Protein AF-A0A7Z9G2A1-F1 (afdb_monomer)

Sequence (64 aa):
MVHQPHLRAAVGKTSRVLVPFPPEWCWMDAGTESPWYPGTAVYRQSMLGDWAESIQRLKKRFEN

Structure (mmCIF, N/CA/C/O backbone):
data_AF-A0A7Z9G2A1-F1
#
_entry.id   AF-A0A7Z9G2A1-F1
#
loop_
_atom_site.group_PDB
_atom_site.id
_atom_site.type_symbol
_atom_site.label_atom_id
_atom_site.label_alt_id
_atom_site.label_comp_id
_atom_site.label_asym_id
_atom_site.label_entity_id
_atom_site.label_seq_id
_atom_site.pdbx_PDB_ins_code
_atom_site.Cartn_x
_atom_site.Cartn_y
_atom_site.Cartn_z
_atom_site.occupancy
_atom_site.B_iso_or_equiv
_atom_site.auth_seq_id
_atom_site.auth_comp_id
_atom_site.auth_asym_id
_atom_site.auth_atom_id
_atom_site.pdbx_PDB_model_num
ATOM 1 N N . MET A 1 1 ? -8.002 -3.587 -15.191 1.00 38.19 1 MET A N 1
ATOM 2 C CA . MET A 1 1 ? -9.323 -3.380 -14.557 1.00 38.19 1 MET A CA 1
ATOM 3 C C . MET A 1 1 ? -9.247 -3.942 -13.141 1.00 38.19 1 MET A C 1
ATOM 5 O O . MET A 1 1 ? -9.394 -5.142 -12.964 1.00 38.19 1 MET A O 1
ATOM 9 N N . VAL A 1 2 ? -8.901 -3.117 -12.148 1.00 40.50 2 VAL A N 1
ATOM 10 C CA . VAL A 1 2 ? -8.802 -3.539 -10.738 1.00 40.50 2 VAL A CA 1
ATOM 11 C C . VAL A 1 2 ? -9.778 -2.679 -9.939 1.00 40.50 2 VAL A C 1
ATOM 13 O O . VAL A 1 2 ? -9.540 -1.498 -9.726 1.00 40.50 2 VAL A O 1
ATOM 16 N N . HIS A 1 3 ? -10.921 -3.259 -9.569 1.00 46.38 3 HIS A N 1
ATOM 17 C CA . HIS A 1 3 ? -12.079 -2.529 -9.033 1.00 46.38 3 HIS A CA 1
ATOM 18 C C . HIS A 1 3 ? -12.143 -2.400 -7.501 1.00 46.38 3 HIS A C 1
ATOM 20 O O . HIS A 1 3 ? -13.077 -1.786 -6.998 1.00 46.38 3 HIS A O 1
ATOM 26 N N . GLN A 1 4 ? -11.205 -2.950 -6.727 1.00 52.34 4 GLN A N 1
ATOM 27 C CA . GLN A 1 4 ? -11.465 -3.203 -5.298 1.00 52.34 4 GLN A CA 1
ATOM 28 C C . GLN A 1 4 ? -10.720 -2.360 -4.230 1.00 52.34 4 GLN A C 1
ATOM 30 O O . GLN A 1 4 ? -10.631 -2.822 -3.092 1.00 52.34 4 GLN A O 1
ATOM 35 N N . PRO A 1 5 ? -10.261 -1.114 -4.476 1.00 50.47 5 PRO A N 1
ATOM 36 C CA . PRO A 1 5 ? -10.015 -0.165 -3.379 1.00 50.47 5 PRO A CA 1
ATOM 37 C C . PRO A 1 5 ? -11.299 0.524 -2.881 1.00 50.47 5 PRO A C 1
ATOM 39 O O . PRO A 1 5 ? -11.449 0.781 -1.686 1.00 50.47 5 PRO A O 1
ATOM 42 N N . HIS A 1 6 ? -12.247 0.799 -3.785 1.00 55.69 6 HIS A N 1
ATOM 43 C CA . HIS A 1 6 ? -13.375 1.701 -3.517 1.00 55.69 6 HIS A CA 1
ATOM 44 C C . HIS A 1 6 ? -14.348 1.172 -2.453 1.00 55.69 6 HIS A C 1
ATOM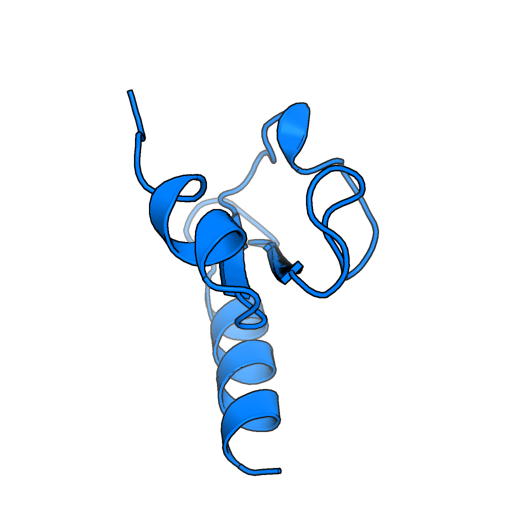 46 O O . HIS A 1 6 ? -14.851 1.945 -1.639 1.00 55.69 6 HIS A O 1
ATOM 52 N N . LEU A 1 7 ? -14.575 -0.147 -2.402 1.00 47.69 7 LEU A N 1
ATOM 53 C CA . LEU A 1 7 ? -15.563 -0.734 -1.492 1.00 47.69 7 LEU A CA 1
ATOM 54 C C . LEU A 1 7 ? -15.129 -0.697 -0.015 1.00 47.69 7 LEU A C 1
ATOM 56 O O . LEU A 1 7 ? -15.975 -0.599 0.869 1.00 47.69 7 LEU A O 1
ATOM 60 N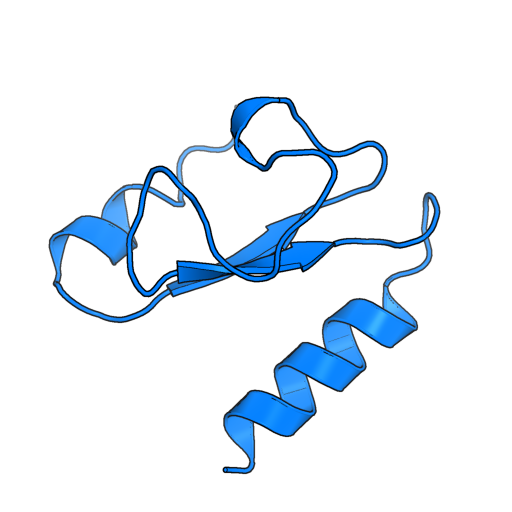 N . ARG A 1 8 ? -13.822 -0.737 0.283 1.00 48.75 8 ARG A N 1
ATOM 61 C CA . ARG A 1 8 ? -13.333 -0.665 1.675 1.00 48.75 8 ARG A CA 1
ATOM 62 C C . ARG A 1 8 ? -13.287 0.760 2.221 1.00 48.75 8 ARG A C 1
ATOM 64 O O . ARG A 1 8 ? -13.556 0.940 3.406 1.00 48.75 8 ARG A O 1
ATOM 71 N N . ALA A 1 9 ? -13.012 1.755 1.375 1.00 51.72 9 ALA A N 1
ATOM 72 C CA . ALA A 1 9 ? -12.969 3.159 1.791 1.00 51.72 9 ALA A CA 1
ATOM 73 C C . ALA A 1 9 ? -14.342 3.680 2.266 1.00 51.72 9 ALA A C 1
ATOM 75 O O . ALA A 1 9 ? -14.409 4.475 3.200 1.00 51.72 9 ALA A O 1
ATOM 76 N N . ALA A 1 10 ? -15.442 3.179 1.693 1.00 51.44 10 ALA A N 1
ATOM 77 C CA . ALA A 1 10 ? -16.800 3.620 2.022 1.00 51.44 10 ALA A CA 1
ATOM 78 C C . ALA A 1 10 ? -17.281 3.234 3.439 1.00 51.44 10 ALA A C 1
ATOM 80 O O . ALA A 1 10 ? -18.245 3.811 3.931 1.00 51.44 10 ALA A O 1
ATOM 81 N N . VAL A 1 11 ? -16.622 2.284 4.118 1.00 55.91 11 VAL A N 1
ATOM 82 C CA . VAL A 1 11 ? -17.050 1.778 5.443 1.00 55.91 11 VAL A CA 1
ATOM 83 C C . VAL A 1 11 ? -16.279 2.446 6.597 1.00 55.91 11 VAL A C 1
ATOM 85 O O . VAL A 1 11 ? -16.332 1.983 7.733 1.00 55.91 11 VAL A O 1
ATOM 88 N N . GLY A 1 12 ? -15.521 3.520 6.338 1.00 51.66 12 GLY A N 1
ATOM 89 C CA . GLY A 1 12 ? -14.754 4.231 7.375 1.00 51.66 12 GLY A CA 1
ATOM 90 C C . GLY A 1 12 ? -13.655 3.383 8.031 1.00 51.66 12 GLY A C 1
ATOM 91 O O . GLY A 1 12 ? -13.150 3.725 9.098 1.00 51.66 12 GLY A O 1
ATOM 92 N N . LYS A 1 13 ? -13.288 2.253 7.414 1.00 59.34 13 LYS A N 1
ATOM 93 C CA . LYS A 1 13 ? -12.228 1.366 7.891 1.00 59.34 13 LYS A CA 1
ATOM 94 C C . LYS A 1 13 ? -10.948 1.681 7.134 1.00 59.34 13 LYS A C 1
ATOM 96 O O . LYS A 1 13 ? -10.927 1.660 5.905 1.00 59.34 13 LYS A O 1
ATOM 101 N N . THR A 1 14 ? -9.880 1.942 7.882 1.00 71.06 14 THR A N 1
ATOM 102 C CA . THR A 1 14 ? -8.529 2.100 7.342 1.00 71.06 14 THR A CA 1
ATOM 103 C C . THR A 1 14 ? -8.183 0.902 6.455 1.00 71.06 14 THR A C 1
ATOM 105 O O . THR A 1 14 ? -8.347 -0.263 6.834 1.00 71.06 14 THR A O 1
ATOM 108 N N . SER A 1 15 ? -7.768 1.190 5.225 1.00 82.62 15 SER A N 1
ATOM 109 C CA . SER A 1 15 ? -7.432 0.186 4.215 1.00 82.62 15 SER A CA 1
ATOM 110 C C . SER A 1 15 ? -5.913 0.076 4.061 1.00 82.62 15 SER A C 1
ATOM 112 O O . SER A 1 15 ? -5.158 0.947 4.491 1.00 82.62 15 SER A O 1
ATOM 114 N N . ARG A 1 16 ? -5.442 -1.026 3.479 1.00 89.75 16 ARG A N 1
ATOM 115 C CA . ARG A 1 16 ? -4.022 -1.280 3.201 1.00 89.75 16 ARG A CA 1
ATOM 116 C C . ARG A 1 16 ? -3.915 -1.798 1.776 1.00 89.75 16 ARG A C 1
ATOM 118 O O . ARG A 1 16 ? -4.634 -2.733 1.426 1.00 89.75 16 ARG A O 1
ATOM 125 N N . VAL A 1 17 ? -3.046 -1.197 0.970 1.00 91.62 17 VAL A N 1
ATOM 126 C CA . VAL A 1 17 ? -2.930 -1.501 -0.463 1.00 91.62 17 VAL A CA 1
ATOM 127 C C . VAL A 1 17 ? -1.487 -1.845 -0.807 1.00 91.62 17 VAL A C 1
ATOM 129 O O . VAL A 1 17 ? -0.569 -1.114 -0.438 1.00 91.62 17 VAL A O 1
ATOM 132 N N . LEU A 1 18 ? -1.302 -2.953 -1.525 1.00 93.69 18 LEU A N 1
ATOM 133 C CA . LEU A 1 18 ? -0.041 -3.309 -2.172 1.00 93.69 18 LEU A CA 1
ATOM 134 C C . LEU A 1 18 ? -0.046 -2.752 -3.597 1.00 93.69 18 LEU A C 1
ATOM 136 O O . LEU A 1 18 ? -1.003 -2.974 -4.337 1.00 93.69 18 LEU A O 1
ATOM 140 N N . VAL A 1 19 ? 1.009 -2.030 -3.966 1.00 94.44 19 VAL A N 1
ATOM 141 C CA . VAL A 1 19 ? 1.130 -1.350 -5.263 1.00 94.44 19 VAL A CA 1
ATOM 142 C C . VAL A 1 19 ? 2.329 -1.928 -6.016 1.00 94.44 19 VAL A C 1
ATOM 144 O O . VAL A 1 19 ? 3.431 -1.901 -5.465 1.00 94.44 19 VAL A O 1
ATOM 147 N N . PRO A 1 20 ? 2.140 -2.473 -7.232 1.00 94.69 20 PRO A N 1
ATOM 148 C CA . PRO A 1 20 ? 3.225 -3.051 -8.021 1.00 94.69 20 PRO A CA 1
ATOM 149 C C . PRO A 1 20 ? 4.175 -1.977 -8.559 1.00 94.69 20 PRO A C 1
ATOM 151 O O . PRO A 1 20 ? 3.835 -0.796 -8.595 1.00 94.69 20 PRO A O 1
ATOM 154 N N . PHE A 1 21 ? 5.358 -2.405 -8.997 1.00 92.50 21 PHE A N 1
ATOM 155 C CA . PHE A 1 21 ? 6.311 -1.563 -9.712 1.00 92.50 21 PHE A CA 1
ATOM 156 C C . PHE A 1 21 ? 6.118 -1.705 -11.238 1.00 92.50 21 PHE A C 1
ATOM 158 O O . PHE A 1 21 ? 6.033 -2.838 -11.723 1.00 92.50 21 PHE A O 1
ATOM 165 N N . PRO A 1 22 ? 6.123 -0.605 -12.015 1.00 93.06 22 PRO A N 1
ATOM 166 C CA . PRO A 1 22 ? 6.111 0.781 -11.550 1.00 93.06 22 PRO A CA 1
ATOM 167 C C . PRO A 1 22 ? 4.738 1.165 -10.966 1.00 93.06 22 PRO A C 1
ATOM 169 O O . PRO A 1 22 ? 3.717 0.625 -11.402 1.00 93.06 22 PRO A O 1
ATOM 172 N N . PRO A 1 23 ? 4.689 2.095 -9.997 1.00 90.62 23 PRO A N 1
ATOM 173 C CA . PRO A 1 23 ? 3.427 2.531 -9.418 1.00 90.62 23 PRO A CA 1
ATOM 174 C C . PRO A 1 23 ? 2.565 3.263 -10.454 1.00 90.62 23 PRO A C 1
ATOM 176 O O . PRO A 1 23 ? 3.042 4.109 -11.210 1.00 90.62 23 PRO A O 1
ATOM 179 N N . GLU A 1 24 ? 1.264 2.968 -10.464 1.00 89.81 24 GLU A N 1
ATOM 180 C CA . GLU A 1 24 ? 0.299 3.751 -11.240 1.00 89.81 24 GLU A CA 1
ATOM 181 C C . GLU A 1 24 ? 0.139 5.158 -10.637 1.00 89.81 24 GLU A C 1
ATOM 183 O O . GLU A 1 24 ? 0.276 5.359 -9.427 1.00 89.81 24 GLU A O 1
ATOM 188 N N . TRP A 1 25 ? -0.216 6.141 -11.470 1.00 87.31 25 TRP A N 1
ATOM 189 C CA . TRP A 1 25 ? -0.328 7.554 -11.076 1.00 87.31 25 TRP A CA 1
ATOM 190 C C . TRP A 1 25 ? -1.251 7.790 -9.870 1.00 87.31 25 TRP A C 1
ATOM 192 O O . TRP A 1 25 ? -0.994 8.670 -9.049 1.00 87.31 25 TRP A O 1
ATOM 202 N N . CYS A 1 26 ? -2.309 6.986 -9.728 1.00 88.81 26 CYS A N 1
ATOM 203 C CA . CYS A 1 26 ? -3.279 7.101 -8.640 1.00 88.81 26 CYS A CA 1
ATOM 204 C C . CYS A 1 26 ? -2.695 6.711 -7.273 1.00 88.81 26 CYS A C 1
ATOM 206 O O . CYS A 1 26 ? -3.254 7.079 -6.239 1.00 88.81 26 CYS A O 1
ATOM 208 N N . TRP A 1 27 ? -1.552 6.026 -7.258 1.00 89.81 27 TRP A N 1
ATOM 209 C CA . TRP A 1 27 ? -0.846 5.641 -6.044 1.00 89.81 27 TRP A CA 1
ATOM 210 C C . TRP A 1 27 ? 0.334 6.541 -5.713 1.00 89.81 27 TRP A C 1
ATOM 212 O O . TRP A 1 27 ? 0.886 6.365 -4.636 1.00 89.81 27 TRP A O 1
ATOM 222 N N . MET A 1 28 ? 0.682 7.517 -6.559 1.00 88.19 28 MET A N 1
ATOM 223 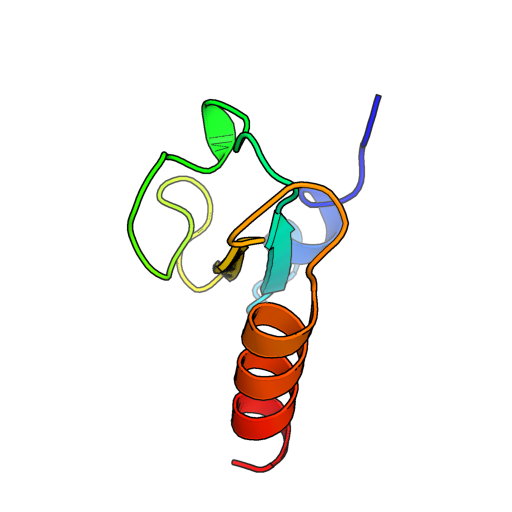C CA . MET A 1 28 ? 1.892 8.342 -6.442 1.00 88.19 28 MET A CA 1
ATOM 224 C C . MET A 1 28 ? 3.196 7.526 -6.431 1.00 88.19 28 MET A C 1
ATOM 226 O O . MET A 1 28 ? 3.237 6.350 -6.066 1.00 88.19 28 MET A O 1
ATOM 230 N N . ASP A 1 29 ? 4.299 8.185 -6.769 1.00 88.56 29 ASP A N 1
ATOM 231 C CA . ASP A 1 29 ? 5.628 7.563 -6.736 1.00 88.56 29 ASP A CA 1
ATOM 232 C C . ASP A 1 29 ? 6.183 7.424 -5.301 1.00 88.56 29 ASP A C 1
ATOM 234 O O . ASP A 1 29 ? 6.971 6.534 -4.995 1.00 88.56 29 ASP A O 1
ATOM 238 N N . ALA A 1 30 ? 5.705 8.262 -4.371 1.00 90.12 30 ALA A N 1
ATOM 239 C CA . ALA A 1 30 ? 6.187 8.329 -2.992 1.00 90.12 30 ALA A CA 1
ATOM 240 C C . ALA A 1 30 ? 5.056 8.526 -1.964 1.00 90.12 30 ALA A C 1
ATOM 242 O O . ALA A 1 30 ? 3.892 8.728 -2.310 1.00 90.12 30 ALA A O 1
ATOM 243 N N . GLY A 1 31 ? 5.410 8.464 -0.676 1.00 91.81 31 GLY A N 1
ATOM 244 C CA . GLY A 1 31 ? 4.484 8.608 0.456 1.00 91.81 31 GLY A CA 1
ATOM 245 C C . GLY A 1 31 ? 3.963 7.270 0.987 1.00 91.81 31 GLY A C 1
ATOM 246 O O . GLY A 1 31 ? 4.006 6.254 0.304 1.00 91.81 31 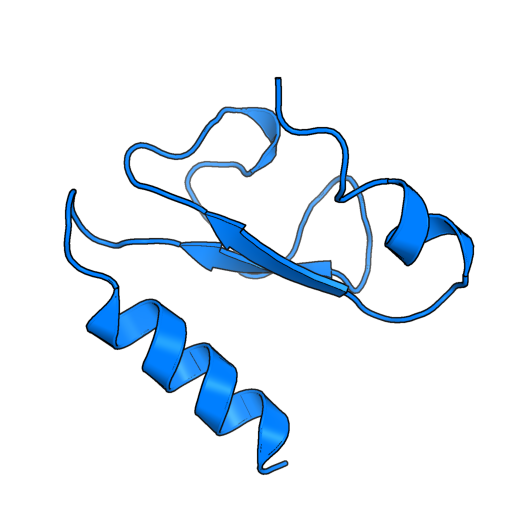GLY A O 1
ATOM 247 N N . THR A 1 32 ? 3.496 7.228 2.231 1.00 91.81 32 THR A N 1
ATOM 248 C CA . THR A 1 32 ? 3.052 5.985 2.898 1.00 91.81 32 THR A CA 1
ATOM 249 C C . THR A 1 32 ? 1.535 5.851 3.003 1.00 91.81 32 THR A C 1
ATOM 251 O O . THR A 1 32 ? 1.044 4.831 3.487 1.00 91.81 32 THR A O 1
ATOM 254 N N . GLU A 1 33 ? 0.794 6.847 2.523 1.00 91.50 33 GLU A N 1
ATOM 255 C CA . GLU A 1 33 ? -0.663 6.926 2.574 1.00 91.50 33 GLU A CA 1
ATOM 256 C C . GLU A 1 33 ? -1.217 7.397 1.223 1.00 91.50 33 GLU A C 1
ATOM 258 O O . GLU A 1 33 ? -0.533 8.098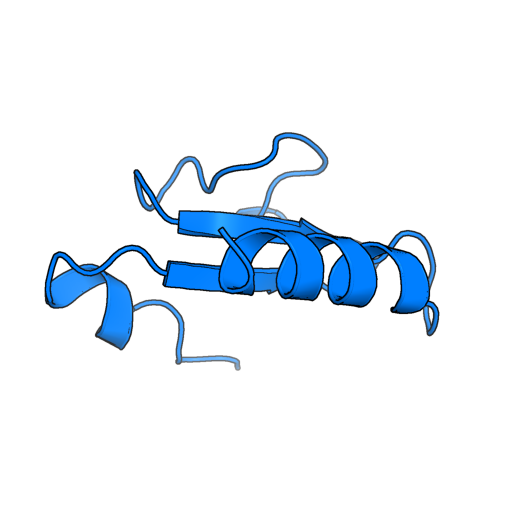 0.475 1.00 91.50 33 GLU A O 1
ATOM 263 N N . SER A 1 34 ? -2.438 6.980 0.889 1.00 88.81 34 SER A N 1
ATOM 264 C CA . SER A 1 34 ? -3.122 7.419 -0.326 1.00 88.81 34 SER A CA 1
ATOM 265 C C . SER A 1 34 ? -3.593 8.871 -0.181 1.00 88.81 34 SER A C 1
ATOM 267 O O . SER A 1 34 ? -4.336 9.159 0.757 1.00 88.81 34 SER A O 1
ATOM 269 N N . PRO A 1 35 ? -3.275 9.771 -1.131 1.00 86.69 35 PRO A N 1
ATOM 270 C CA . PRO A 1 35 ? -3.797 11.141 -1.104 1.00 86.69 35 PRO A CA 1
ATOM 271 C C . PRO A 1 35 ? -5.315 11.190 -1.347 1.00 86.69 35 PRO A C 1
ATOM 273 O O . PRO A 1 35 ? -5.973 12.160 -0.987 1.00 86.69 35 PRO A O 1
ATOM 276 N N . TRP A 1 36 ? -5.875 10.143 -1.962 1.00 84.69 36 TRP A N 1
ATOM 277 C CA . TRP A 1 36 ? -7.290 10.057 -2.329 1.00 84.69 36 TRP A CA 1
ATOM 278 C C . TRP A 1 36 ? -8.150 9.422 -1.235 1.00 84.69 36 TRP A C 1
ATOM 280 O O . TRP A 1 36 ? -9.356 9.652 -1.188 1.00 84.69 36 TRP A O 1
ATOM 290 N N . TYR A 1 37 ? -7.537 8.618 -0.361 1.00 84.94 37 TYR A N 1
ATOM 291 C CA . TYR A 1 37 ? -8.224 7.878 0.695 1.00 84.94 37 TYR A CA 1
ATOM 292 C C . TYR A 1 37 ? -7.479 8.034 2.025 1.00 84.94 37 TYR A C 1
ATOM 294 O O . TYR A 1 37 ? -6.664 7.169 2.366 1.00 84.94 37 TYR A O 1
ATOM 302 N N . PRO A 1 38 ? -7.769 9.100 2.793 1.00 84.94 38 PRO A N 1
ATOM 303 C CA . PRO A 1 38 ? -7.162 9.317 4.101 1.00 84.94 38 PRO A CA 1
ATOM 304 C C . PRO A 1 38 ? -7.288 8.086 5.008 1.00 84.94 38 PRO A C 1
ATOM 306 O O . PRO A 1 38 ? -8.335 7.436 5.068 1.00 84.94 38 PRO A O 1
ATOM 309 N N . GLY A 1 39 ? -6.201 7.728 5.685 1.00 85.81 39 GLY A N 1
ATOM 310 C CA . G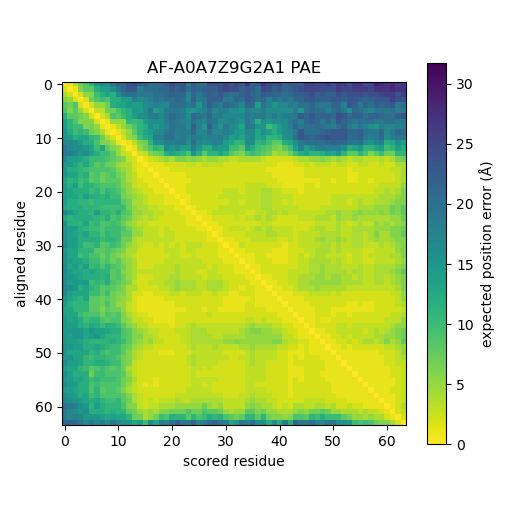LY A 1 39 ? -6.083 6.520 6.503 1.00 85.81 39 GLY A CA 1
ATOM 311 C C . GLY A 1 39 ? -5.849 5.221 5.717 1.00 85.81 39 GLY A C 1
ATOM 312 O O . GLY A 1 39 ? -5.854 4.142 6.319 1.00 85.81 39 GLY A O 1
ATOM 313 N N . THR A 1 40 ? -5.644 5.285 4.394 1.00 89.56 40 THR A N 1
ATOM 314 C CA . THR A 1 40 ? -5.281 4.120 3.568 1.00 89.56 40 THR A CA 1
ATOM 315 C C . THR A 1 40 ? -3.776 4.030 3.378 1.00 89.56 40 THR A C 1
ATOM 317 O O . THR A 1 40 ? -3.194 4.777 2.593 1.00 89.56 40 THR A O 1
ATOM 320 N N . ALA A 1 41 ? -3.145 3.069 4.051 1.00 92.25 41 ALA A N 1
ATOM 321 C CA . ALA A 1 41 ? -1.708 2.851 3.948 1.00 92.25 41 ALA A CA 1
ATOM 322 C C . ALA A 1 41 ? -1.328 2.199 2.609 1.00 92.25 41 ALA A C 1
ATOM 324 O O . ALA A 1 41 ? -1.966 1.239 2.165 1.00 92.25 41 ALA A O 1
ATOM 325 N N . VAL A 1 42 ? -0.251 2.692 2.001 1.00 93.94 42 VAL A N 1
ATOM 326 C CA . VAL A 1 42 ? 0.262 2.230 0.707 1.00 93.94 42 VAL A CA 1
ATOM 327 C C . VAL A 1 42 ? 1.620 1.554 0.895 1.00 93.94 42 VAL A C 1
ATOM 329 O O . VAL A 1 42 ? 2.544 2.122 1.481 1.00 93.94 42 VAL A O 1
ATOM 332 N N . TYR A 1 43 ? 1.746 0.340 0.364 1.00 95.12 43 TYR A N 1
ATOM 333 C CA . TYR A 1 43 ? 2.945 -0.492 0.418 1.00 95.12 43 TYR A CA 1
ATOM 334 C C . TYR A 1 43 ? 3.395 -0.792 -1.015 1.00 95.12 43 TYR A C 1
ATOM 336 O O . TYR A 1 43 ? 2.781 -1.603 -1.706 1.00 95.12 43 TYR A O 1
ATOM 344 N N . ARG A 1 44 ? 4.441 -0.105 -1.481 1.00 94.12 44 ARG A N 1
ATOM 345 C CA . ARG A 1 44 ? 4.937 -0.229 -2.859 1.00 94.12 44 ARG A CA 1
ATOM 346 C C . ARG A 1 44 ? 5.983 -1.318 -2.982 1.00 94.12 44 ARG A C 1
ATOM 348 O O . ARG A 1 44 ? 6.797 -1.503 -2.078 1.00 94.12 44 ARG A O 1
ATOM 355 N N . GLN A 1 45 ? 5.930 -2.003 -4.111 1.00 95.31 45 GLN A N 1
ATOM 356 C CA . GLN A 1 45 ? 6.981 -2.864 -4.612 1.00 95.31 45 GLN A CA 1
ATOM 357 C C . GLN A 1 45 ? 8.208 -2.016 -4.977 1.00 95.31 45 GLN A C 1
ATOM 359 O O . GLN A 1 45 ? 8.060 -0.982 -5.628 1.00 95.31 45 GLN A O 1
ATOM 364 N N . SER A 1 46 ? 9.401 -2.437 -4.560 1.00 90.69 46 SER A N 1
ATOM 365 C CA . SER A 1 46 ? 10.662 -1.741 -4.865 1.00 90.69 46 SER A CA 1
ATOM 366 C C . SER A 1 46 ? 11.107 -1.978 -6.312 1.00 90.69 46 SER A C 1
ATOM 368 O O . SER A 1 46 ? 11.584 -1.066 -6.982 1.00 90.69 46 SER A O 1
ATOM 370 N N . MET A 1 47 ? 10.925 -3.208 -6.797 1.00 92.56 47 MET A N 1
ATOM 371 C CA . MET A 1 47 ? 11.312 -3.669 -8.127 1.00 92.56 47 MET A CA 1
ATOM 372 C C . MET A 1 47 ? 10.316 -4.713 -8.633 1.00 92.56 47 MET A C 1
ATOM 374 O O . MET A 1 47 ? 9.724 -5.448 -7.845 1.00 92.56 47 MET A O 1
ATOM 378 N N . LEU A 1 48 ? 10.150 -4.825 -9.954 1.00 94.12 48 LEU A N 1
ATOM 379 C CA . LEU A 1 48 ? 9.286 -5.837 -10.561 1.00 94.12 48 LEU A CA 1
ATOM 380 C C . LEU A 1 48 ? 9.620 -7.248 -10.042 1.00 94.12 48 LEU A C 1
ATOM 382 O O . LEU A 1 48 ? 10.717 -7.761 -10.238 1.00 94.12 48 LEU A O 1
ATOM 386 N N . GLY A 1 49 ? 8.641 -7.872 -9.395 1.00 92.50 49 GLY A N 1
ATOM 387 C CA . GLY A 1 49 ? 8.748 -9.200 -8.785 1.00 92.50 49 GLY A CA 1
ATOM 388 C C . GLY A 1 49 ? 9.147 -9.214 -7.301 1.00 92.50 49 GLY A C 1
ATOM 389 O O . GLY A 1 49 ? 8.842 -10.195 -6.626 1.00 92.50 49 GLY A O 1
ATOM 390 N N . ASP A 1 50 ? 9.725 -8.139 -6.753 1.00 93.69 50 ASP A N 1
ATOM 391 C CA . ASP A 1 50 ? 10.191 -8.092 -5.359 1.00 93.69 50 ASP A CA 1
ATOM 392 C C . ASP A 1 50 ? 9.154 -7.494 -4.397 1.00 93.69 50 ASP A C 1
ATOM 394 O O . ASP A 1 50 ? 8.993 -6.282 -4.283 1.00 93.69 50 ASP A O 1
ATOM 398 N N . TRP A 1 51 ? 8.458 -8.366 -3.669 1.00 94.81 51 TRP A N 1
ATOM 399 C CA . TRP A 1 51 ? 7.461 -7.986 -2.664 1.00 94.81 51 TRP A CA 1
ATOM 400 C C . TRP A 1 51 ? 7.957 -8.080 -1.217 1.00 94.81 51 TRP A C 1
ATOM 402 O O . TRP A 1 51 ? 7.167 -7.863 -0.291 1.00 94.81 51 TRP A O 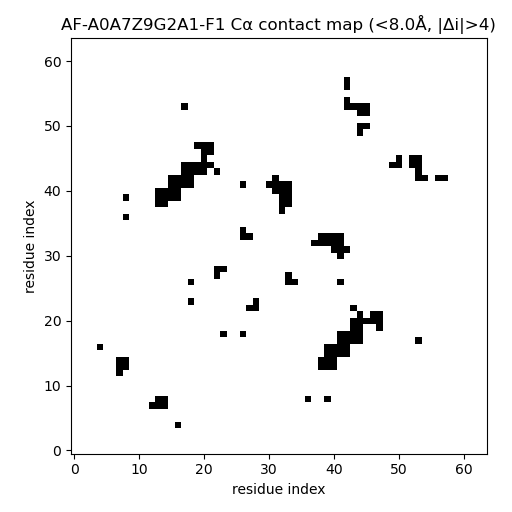1
ATOM 412 N N . ALA A 1 52 ? 9.223 -8.441 -0.992 1.00 95.31 52 ALA A N 1
ATOM 413 C CA . ALA A 1 52 ? 9.706 -8.808 0.336 1.00 95.31 52 ALA A CA 1
ATOM 414 C C . ALA A 1 52 ? 9.548 -7.652 1.337 1.00 95.31 52 ALA A C 1
ATOM 416 O O . ALA A 1 52 ? 8.943 -7.823 2.400 1.00 95.31 52 ALA A O 1
ATOM 417 N N . GLU A 1 53 ? 10.007 -6.458 0.960 1.00 93.50 53 GLU A N 1
ATOM 418 C CA . GLU A 1 53 ? 9.934 -5.266 1.807 1.00 93.50 53 GLU A CA 1
ATOM 419 C C . GLU A 1 53 ? 8.479 -4.851 2.089 1.00 93.50 53 GLU A C 1
ATOM 421 O O . GLU A 1 53 ? 8.094 -4.621 3.241 1.00 93.50 53 GLU A O 1
ATOM 426 N N . SER A 1 54 ? 7.637 -4.795 1.052 1.00 93.69 54 SER A N 1
ATOM 427 C CA . SER A 1 54 ? 6.238 -4.363 1.162 1.00 93.69 54 SER A CA 1
ATOM 428 C C . SER A 1 54 ? 5.443 -5.292 2.085 1.00 93.69 54 SER A C 1
ATOM 430 O O . SER A 1 54 ? 4.681 -4.821 2.935 1.00 93.69 54 SER A O 1
ATOM 432 N N . ILE A 1 55 ? 5.659 -6.608 1.973 1.00 94.50 55 ILE A N 1
ATOM 433 C CA . ILE A 1 55 ? 5.029 -7.619 2.832 1.00 94.50 55 ILE A CA 1
ATOM 434 C C . ILE A 1 55 ? 5.559 -7.526 4.264 1.00 94.50 55 ILE A C 1
ATOM 436 O O . ILE A 1 55 ? 4.770 -7.602 5.207 1.00 94.50 55 ILE A O 1
ATOM 440 N N . GLN A 1 56 ? 6.866 -7.337 4.460 1.00 94.88 56 GLN A N 1
ATOM 441 C CA . GLN A 1 56 ? 7.449 -7.193 5.797 1.00 94.88 56 GLN A CA 1
ATOM 442 C C . GLN A 1 56 ? 6.864 -5.978 6.529 1.00 94.88 56 GLN A C 1
ATOM 444 O O . GLN A 1 56 ? 6.447 -6.081 7.685 1.00 94.88 56 GLN A O 1
ATOM 449 N N . ARG A 1 57 ? 6.767 -4.834 5.846 1.00 93.12 57 ARG A N 1
ATOM 450 C CA . ARG A 1 57 ? 6.159 -3.612 6.390 1.00 93.12 57 ARG A CA 1
ATOM 451 C C . ARG A 1 57 ? 4.675 -3.792 6.690 1.00 93.12 57 ARG A C 1
ATOM 453 O O . ARG A 1 57 ? 4.190 -3.268 7.694 1.00 93.12 57 ARG A O 1
ATOM 460 N N . LEU A 1 58 ? 3.958 -4.530 5.844 1.00 92.38 58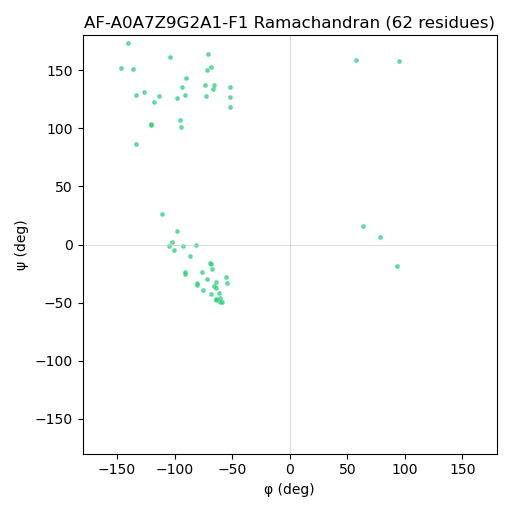 LEU A N 1
ATOM 461 C CA . LEU A 1 58 ? 2.556 -4.865 6.069 1.00 92.38 58 LEU A CA 1
ATOM 462 C C . LEU A 1 58 ? 2.384 -5.733 7.325 1.00 92.38 58 LEU A C 1
ATOM 464 O O . LEU A 1 58 ? 1.544 -5.409 8.163 1.00 92.38 58 LEU A O 1
ATOM 468 N N . LYS A 1 59 ? 3.204 -6.782 7.490 1.00 91.81 59 LYS A N 1
ATOM 469 C CA . LYS A 1 59 ? 3.201 -7.668 8.669 1.00 91.81 59 LYS A CA 1
ATOM 470 C C . LYS A 1 59 ? 3.476 -6.906 9.963 1.00 91.81 59 LYS A C 1
ATOM 472 O O . LYS A 1 59 ? 2.660 -6.967 10.877 1.00 91.81 59 LYS A O 1
ATOM 477 N N . LYS A 1 60 ? 4.530 -6.081 9.988 1.00 90.25 60 LYS A N 1
ATOM 478 C CA . LYS A 1 60 ? 4.886 -5.250 11.152 1.00 90.25 60 LYS A CA 1
ATOM 479 C C . LYS A 1 60 ? 3.738 -4.340 11.614 1.00 90.25 60 LYS A C 1
ATOM 481 O O . LYS A 1 60 ? 3.653 -3.989 12.782 1.00 90.25 60 LYS A O 1
ATOM 486 N N . ARG A 1 61 ? 2.843 -3.943 10.700 1.00 85.69 61 ARG A N 1
ATOM 487 C CA . ARG A 1 61 ? 1.668 -3.104 10.995 1.00 85.69 61 ARG A CA 1
ATOM 488 C C . ARG A 1 61 ? 0.431 -3.897 11.451 1.00 85.69 61 ARG A C 1
ATOM 490 O O . ARG A 1 61 ? -0.563 -3.283 11.822 1.00 85.69 61 ARG A O 1
ATOM 497 N N . PHE A 1 62 ? 0.427 -5.226 11.354 1.00 81.12 62 PHE A N 1
ATOM 498 C CA . PHE A 1 62 ? -0.615 -6.088 11.936 1.00 81.12 62 PHE A CA 1
ATOM 499 C C . PHE A 1 62 ? -0.276 -6.553 13.354 1.00 81.12 62 PHE A C 1
ATOM 501 O O . PHE A 1 62 ? -1.187 -6.857 14.112 1.00 81.12 62 PHE A O 1
ATOM 508 N N . GLU A 1 63 ? 1.006 -6.613 13.697 1.00 78.94 63 GLU A N 1
ATOM 509 C CA . GLU A 1 63 ? 1.493 -7.065 15.009 1.00 78.94 63 GLU A CA 1
ATOM 510 C C . GLU A 1 63 ? 1.428 -5.976 16.097 1.00 78.94 63 GLU A C 1
ATOM 512 O O . GLU A 1 63 ? 1.803 -6.227 17.239 1.00 78.94 63 GLU A O 1
ATOM 517 N N . ASN A 1 64 ? 0.956 -4.776 15.754 1.00 54.31 64 ASN A N 1
ATOM 518 C CA . ASN A 1 64 ? 0.897 -3.593 16.611 1.00 54.31 64 ASN A CA 1
ATOM 519 C C . ASN A 1 64 ? -0.490 -2.956 16.544 1.00 54.31 64 ASN A C 1
ATOM 521 O O . ASN A 1 64 ? -0.843 -2.260 17.519 1.00 54.31 64 ASN A O 1
#

Solvent-accessible surface area (backbone atoms only — not comparable to full-atom values): 4070 Å² total; per-residue (Å²): 140,84,81,76,68,63,73,48,59,76,70,78,45,73,43,77,44,82,38,60,45,80,60,54,80,91,63,46,95,64,77,59,52,36,92,89,41,82,69,20,37,46,32,56,30,86,42,77,90,46,49,65,67,30,51,51,55,51,50,60,65,69,80,108

M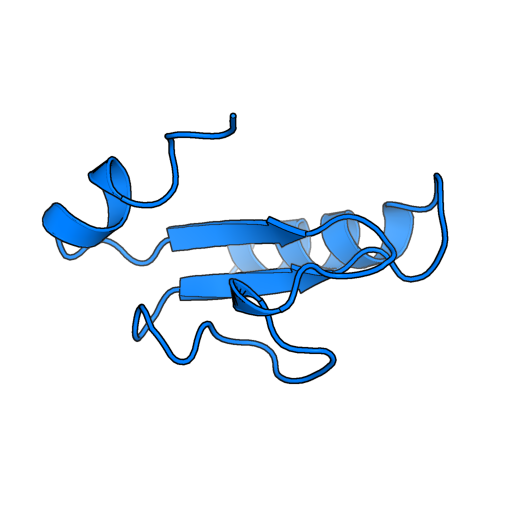ean predicted aligned error: 7.09 Å

pLDDT: mean 81.5, std 17.22, range [38.19, 95.31]

Foldseek 3Di:
DDDPPPVCLVVVDQAEDEAEPPGDPQQDNDDQAGPVRPNHGYQYAPDHPRCPRSVVVVVVVVVD

Radius of gyration: 11.75 Å; Cα contacts (8 Å, |Δi|>4): 77; chains: 1; bounding box: 28×20×31 Å

Secondary structure (DSSP, 8-state):
----SHHHHTTT---EEEEPSSPPGGG-SS-SB-SSSTT-EEEE-SBTTB-HHHHHHHHHTT--